Protein AF-A0A498JLE8-F1 (afdb_monomer_lite)

Foldseek 3Di:
DPPDPPLDPPDPPDDDDDDDLPVLVVVLVSQVVVLVSLQPPPDPVSRDDVVVSVVSNVVSVCSNVVVDDPPPDD

Secondary structure (DSSP, 8-state):
----S------------S--HHHHHHHHHHHHHHHHHHH--SSTTTSPPHHHHHHHHHHHHHHHTTSS------

pLDDT: mean 77.01, std 19.5, range [35.75, 97.62]

Structure (mmCIF, N/CA/C/O backbone):
data_AF-A0A498JLE8-F1
#
_entry.id   AF-A0A498JLE8-F1
#
loop_
_atom_site.group_PDB
_atom_site.id
_atom_site.type_symbol
_atom_site.label_atom_id
_atom_site.label_alt_id
_atom_site.label_comp_id
_atom_site.label_asym_id
_atom_site.label_entity_id
_atom_site.label_seq_id
_atom_site.pdbx_PDB_ins_code
_atom_site.Cartn_x
_atom_site.Cartn_y
_atom_site.Cartn_z
_atom_site.occupancy
_atom_site.B_iso_or_equiv
_atom_site.auth_seq_id
_atom_site.auth_comp_id
_atom_site.auth_asym_id
_atom_site.auth_atom_id
_atom_site.pdbx_PDB_model_num
ATOM 1 N N . MET A 1 1 ? 14.101 10.109 -11.204 1.00 44.78 1 MET A N 1
ATOM 2 C CA . MET A 1 1 ? 13.407 10.419 -9.935 1.00 44.78 1 MET A CA 1
ATOM 3 C C . MET A 1 1 ? 13.801 9.310 -8.958 1.00 44.78 1 MET A C 1
ATOM 5 O O . MET A 1 1 ? 13.235 8.238 -9.039 1.00 44.78 1 MET A O 1
ATOM 9 N N . GLN A 1 2 ? 14.945 9.352 -8.274 1.00 50.19 2 GLN A N 1
ATOM 10 C CA . GLN A 1 2 ? 15.075 9.923 -6.918 1.00 50.19 2 GLN A CA 1
ATOM 11 C C . GLN A 1 2 ? 14.037 9.410 -5.886 1.00 50.19 2 GLN A C 1
ATOM 13 O O . GLN A 1 2 ? 13.862 10.019 -4.838 1.00 50.19 2 GLN A O 1
ATOM 18 N N . GLN A 1 3 ? 13.316 8.322 -6.174 1.00 56.47 3 GLN A N 1
ATOM 19 C CA . GLN A 1 3 ? 12.218 7.827 -5.343 1.00 56.47 3 GLN A CA 1
ATOM 20 C C . GLN A 1 3 ? 12.749 7.278 -4.014 1.00 56.47 3 GLN A C 1
ATOM 22 O O . GLN A 1 3 ? 13.145 6.119 -3.971 1.00 56.47 3 GLN A O 1
ATOM 27 N N . LEU A 1 4 ? 12.758 8.135 -2.982 1.00 51.25 4 LEU A N 1
ATOM 28 C CA . LEU A 1 4 ? 12.735 7.860 -1.530 1.00 51.25 4 LEU A CA 1
ATOM 29 C C . LEU A 1 4 ? 13.716 8.753 -0.735 1.00 51.25 4 LEU A C 1
ATOM 31 O O . LEU A 1 4 ? 14.535 8.239 0.019 1.00 51.25 4 LEU A O 1
ATOM 35 N N . LEU A 1 5 ? 13.645 10.086 -0.861 1.00 47.78 5 LEU A N 1
ATOM 36 C CA . LEU A 1 5 ? 14.288 10.972 0.133 1.00 47.78 5 LEU A CA 1
ATOM 37 C C . LEU A 1 5 ? 13.303 11.609 1.130 1.00 47.78 5 LEU A C 1
ATOM 39 O O . LEU A 1 5 ? 13.736 12.090 2.165 1.00 47.78 5 LEU A O 1
ATOM 43 N N . GLU A 1 6 ? 11.987 11.560 0.909 1.00 51.06 6 GLU A N 1
ATOM 44 C CA . GLU A 1 6 ? 11.034 12.296 1.763 1.00 51.06 6 GLU A CA 1
ATOM 45 C C . GLU A 1 6 ? 9.879 11.430 2.283 1.00 51.06 6 GLU A C 1
ATOM 47 O O . GLU A 1 6 ? 8.717 11.816 2.228 1.00 51.06 6 GLU A O 1
ATOM 52 N N . VAL A 1 7 ? 10.170 10.245 2.823 1.00 56.19 7 VAL A N 1
ATOM 53 C CA . VAL A 1 7 ? 9.243 9.630 3.795 1.00 56.19 7 VAL A CA 1
ATO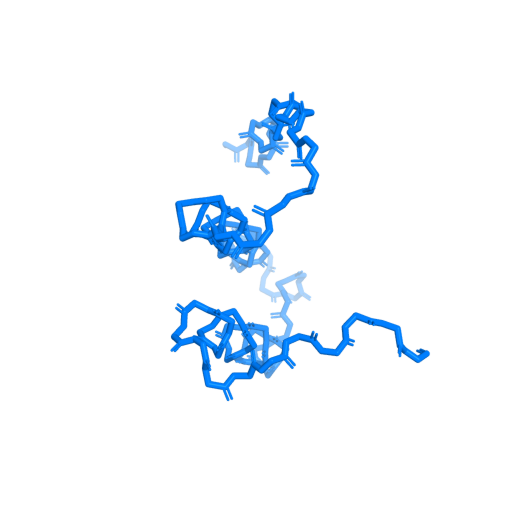M 54 C C . VAL A 1 7 ? 9.891 9.701 5.170 1.00 56.19 7 VAL A C 1
ATOM 56 O O . VAL A 1 7 ? 10.143 8.691 5.820 1.00 56.19 7 VAL A O 1
ATOM 59 N N . ALA A 1 8 ? 10.245 10.918 5.584 1.00 48.03 8 ALA A N 1
ATOM 60 C CA . ALA A 1 8 ? 10.605 11.189 6.963 1.00 48.03 8 ALA A CA 1
ATOM 61 C C . ALA A 1 8 ? 9.298 11.362 7.749 1.00 48.03 8 ALA A C 1
ATOM 63 O O . ALA A 1 8 ? 8.587 12.345 7.521 1.00 48.03 8 ALA A O 1
ATOM 64 N N . PRO A 1 9 ? 8.945 10.457 8.679 1.00 52.47 9 PRO A N 1
ATOM 65 C CA . PRO A 1 9 ? 7.928 10.789 9.649 1.00 52.47 9 PRO A CA 1
ATOM 66 C C . PRO A 1 9 ? 8.583 11.810 10.576 1.00 52.47 9 PRO A C 1
ATOM 68 O O . PRO A 1 9 ? 9.438 11.473 11.398 1.00 52.47 9 PRO A O 1
ATOM 71 N N . ALA A 1 10 ? 8.240 13.085 10.402 1.00 52.34 10 ALA A N 1
ATOM 72 C CA . ALA A 1 10 ? 8.569 14.089 11.395 1.00 52.34 10 ALA A CA 1
ATOM 73 C C . ALA A 1 10 ? 8.015 13.583 12.731 1.00 52.34 10 ALA A C 1
ATOM 75 O O . ALA A 1 10 ? 6.818 13.323 12.860 1.00 52.34 10 ALA A O 1
ATOM 76 N N . ALA A 1 11 ? 8.921 13.352 13.679 1.00 52.81 11 ALA A N 1
ATOM 77 C CA . ALA A 1 11 ? 8.657 12.761 14.974 1.00 52.81 11 ALA A CA 1
ATOM 78 C C . ALA A 1 11 ? 7.455 13.422 15.663 1.00 52.81 11 ALA A C 1
ATOM 80 O O . ALA A 1 11 ? 7.596 14.443 16.336 1.00 52.81 11 ALA A O 1
ATOM 81 N N . LEU A 1 12 ? 6.272 12.814 15.564 1.00 51.50 12 LEU A N 1
ATOM 82 C CA . LEU A 1 12 ? 5.159 13.188 16.418 1.00 51.50 12 LEU A CA 1
ATOM 83 C C . LEU A 1 12 ? 5.294 12.411 17.724 1.00 51.50 12 LEU A C 1
ATOM 85 O O . LEU A 1 12 ? 4.694 11.360 17.944 1.00 51.50 12 LEU A O 1
ATOM 89 N N . ARG A 1 13 ? 6.146 12.937 18.605 1.00 62.34 13 ARG A N 1
ATOM 90 C CA . ARG A 1 13 ? 6.265 12.492 19.993 1.00 62.34 13 ARG A CA 1
ATOM 91 C C . ARG A 1 13 ? 4.962 12.836 20.728 1.00 62.34 13 ARG A C 1
ATOM 93 O O . ARG A 1 13 ? 4.864 13.868 21.381 1.00 62.34 13 ARG A O 1
ATOM 100 N N . GLY A 1 14 ? 3.955 11.975 20.600 1.00 46.59 14 GLY A N 1
ATOM 101 C CA . GLY A 1 14 ? 2.635 12.109 21.217 1.00 46.59 14 GLY A CA 1
ATOM 102 C C . GLY A 1 14 ? 2.336 10.942 22.154 1.00 46.59 14 GLY A C 1
ATOM 103 O O . GLY A 1 14 ? 2.077 9.823 21.718 1.00 46.59 14 GLY A O 1
ATOM 104 N N . ARG A 1 15 ? 2.396 11.225 23.456 1.00 59.53 15 ARG A N 1
ATOM 105 C CA . ARG A 1 15 ? 2.134 10.320 24.584 1.00 59.53 15 ARG A CA 1
ATOM 106 C C . ARG A 1 15 ? 0.792 9.581 24.444 1.00 59.53 15 ARG A C 1
ATOM 108 O O . ARG A 1 15 ? -0.185 10.115 23.931 1.00 59.53 15 ARG A O 1
ATOM 115 N N . THR A 1 16 ? 0.769 8.334 24.898 1.00 70.44 16 THR A N 1
ATOM 116 C CA . THR A 1 16 ? -0.360 7.400 24.841 1.00 70.44 16 THR A CA 1
ATOM 117 C C . THR A 1 16 ? -1.520 7.815 25.758 1.00 70.44 16 THR A C 1
ATOM 119 O O . THR A 1 16 ? -1.351 7.888 26.970 1.00 70.44 16 THR A O 1
ATOM 122 N N . SER A 1 17 ? -2.722 8.014 25.199 1.00 61.06 17 SER A N 1
ATOM 123 C CA . SER A 1 17 ? -3.997 7.848 25.922 1.00 61.06 17 SER A CA 1
ATOM 124 C C . SER A 1 17 ? -5.198 7.670 24.967 1.00 61.06 17 SER A C 1
ATOM 126 O O . SER A 1 17 ? -5.720 8.598 24.362 1.00 61.06 17 SER A O 1
ATOM 128 N N . SER A 1 18 ? -5.600 6.406 24.818 1.00 67.69 18 SER A N 1
ATOM 129 C CA . SER A 1 18 ? -6.965 5.862 24.673 1.00 67.69 18 SER A CA 1
ATOM 130 C C . SER A 1 18 ? 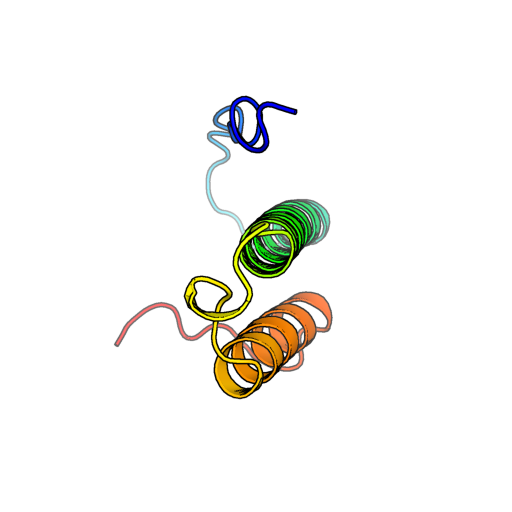-8.019 6.407 23.681 1.00 67.69 18 SER A C 1
ATOM 132 O O . SER A 1 18 ? -9.123 5.872 23.675 1.00 67.69 18 SER A O 1
ATOM 134 N N . SER A 1 19 ? -7.748 7.365 22.793 1.00 62.47 19 SER A N 1
ATOM 135 C CA . SER A 1 19 ? -8.684 7.702 2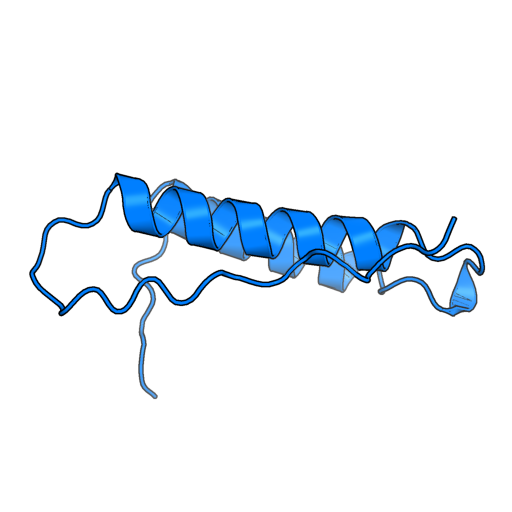1.696 1.00 62.47 19 SER A CA 1
ATOM 136 C C . SER A 1 19 ? -7.938 8.253 20.475 1.00 62.47 19 SER A C 1
ATOM 138 O O . SER A 1 19 ? -7.872 9.457 20.244 1.00 62.47 19 SER A O 1
ATOM 140 N N . LYS A 1 20 ? -7.296 7.363 19.705 1.00 56.22 20 LYS A N 1
ATOM 141 C CA . LYS A 1 20 ? -6.402 7.700 18.579 1.00 56.22 20 LYS A CA 1
ATOM 142 C C . LYS A 1 20 ? -7.059 7.419 17.219 1.00 56.22 20 LYS A C 1
ATOM 144 O O . LYS A 1 20 ? -6.676 6.481 16.535 1.00 56.22 20 LYS A O 1
ATOM 149 N N . GLY A 1 21 ? -8.052 8.208 16.814 1.00 61.25 21 GLY A N 1
ATOM 150 C CA . GLY A 1 21 ? -8.600 8.131 15.448 1.00 61.25 21 GLY A CA 1
ATOM 151 C C . GLY A 1 21 ? -7.621 8.680 14.391 1.00 61.25 21 GLY A C 1
ATOM 152 O O . GLY A 1 21 ? -7.152 7.918 13.550 1.00 61.25 21 GLY A O 1
ATOM 153 N N . PRO A 1 22 ? -7.229 9.969 14.462 1.00 62.03 22 PRO A N 1
ATOM 154 C CA . PRO A 1 22 ? -6.428 10.618 13.415 1.00 62.03 22 PRO A CA 1
ATOM 155 C C . PRO A 1 22 ? -4.985 10.106 13.304 1.00 62.03 22 PRO A C 1
ATOM 157 O O . PRO A 1 22 ? -4.461 9.972 12.203 1.00 62.03 22 PRO A O 1
ATOM 160 N N . LEU A 1 23 ? -4.345 9.784 14.437 1.00 66.12 23 LEU A N 1
ATOM 161 C CA . LEU A 1 23 ? -2.959 9.294 14.462 1.00 66.12 23 LEU A CA 1
ATOM 162 C C . LEU A 1 23 ? -2.813 7.938 13.759 1.00 66.12 23 LEU A C 1
ATOM 164 O O . LEU A 1 23 ? -1.870 7.756 12.996 1.00 66.12 23 LEU A O 1
ATOM 168 N N . ARG A 1 24 ? -3.794 7.039 13.929 1.00 81.25 24 ARG A N 1
ATOM 169 C CA . ARG A 1 24 ? -3.796 5.738 13.245 1.00 81.25 24 ARG A CA 1
ATOM 170 C C . ARG A 1 24 ? -3.968 5.868 11.735 1.00 81.25 24 ARG A C 1
ATOM 172 O O . ARG A 1 24 ? -3.390 5.086 10.992 1.00 81.25 24 ARG A O 1
ATOM 179 N N . VAL A 1 25 ? -4.728 6.863 11.269 1.00 87.38 25 VAL A N 1
ATOM 180 C CA . VAL A 1 25 ? -4.880 7.122 9.828 1.00 87.38 25 VAL A CA 1
ATOM 181 C C . VAL A 1 25 ? -3.548 7.558 9.217 1.00 87.38 25 VAL A C 1
ATOM 183 O O . VAL A 1 25 ? -3.170 7.037 8.174 1.00 87.38 25 VAL A O 1
ATOM 186 N N . VAL A 1 26 ? -2.805 8.457 9.872 1.00 89.69 26 VAL A N 1
ATOM 187 C CA . VAL A 1 26 ? -1.492 8.919 9.381 1.00 89.69 26 VAL A CA 1
ATOM 188 C C . VAL A 1 26 ? -0.471 7.778 9.323 1.00 89.69 26 VAL A C 1
ATOM 190 O O . VAL A 1 26 ? 0.247 7.654 8.331 1.00 89.69 26 VAL A O 1
ATOM 193 N N . GLU A 1 27 ? -0.429 6.921 10.345 1.00 89.19 27 GLU A N 1
ATOM 194 C CA . GLU A 1 27 ? 0.428 5.725 10.365 1.00 89.19 27 GLU A CA 1
ATOM 195 C C . GLU A 1 27 ? 0.090 4.787 9.197 1.00 89.19 27 GLU A C 1
ATOM 197 O O . GLU A 1 27 ? 0.961 4.440 8.403 1.00 89.19 27 GLU A O 1
ATOM 202 N N . CYS A 1 28 ? -1.194 4.486 8.995 1.00 93.12 28 CYS A N 1
ATOM 203 C CA . CYS A 1 28 ? -1.633 3.626 7.899 1.00 93.12 28 CYS A CA 1
ATOM 204 C C . CYS A 1 28 ? -1.347 4.223 6.513 1.00 93.12 28 CYS A C 1
ATOM 206 O O . CYS A 1 28 ? -0.959 3.499 5.599 1.00 93.12 28 CYS A O 1
ATOM 208 N N . LEU A 1 29 ? -1.508 5.539 6.335 1.00 93.75 29 LEU A N 1
ATOM 209 C CA . LEU A 1 29 ? -1.142 6.219 5.088 1.00 93.75 29 LEU A CA 1
ATOM 210 C C . LEU A 1 29 ? 0.368 6.164 4.835 1.00 93.75 29 LEU A C 1
ATOM 212 O O . LEU A 1 29 ? 0.792 5.989 3.692 1.00 93.75 29 LEU A O 1
ATOM 216 N N . THR A 1 30 ? 1.170 6.269 5.895 1.00 94.06 30 THR A N 1
ATOM 217 C CA . THR A 1 30 ? 2.625 6.106 5.814 1.00 94.06 30 THR A CA 1
ATOM 218 C C . THR A 1 30 ? 2.975 4.693 5.350 1.00 94.06 30 THR A C 1
ATOM 220 O O . THR A 1 30 ? 3.762 4.535 4.418 1.00 94.06 30 THR A O 1
ATOM 223 N N . ASP A 1 31 ? 2.346 3.664 5.917 1.00 94.12 31 ASP A N 1
ATOM 224 C CA . ASP A 1 31 ? 2.571 2.276 5.506 1.00 94.12 31 ASP A CA 1
ATOM 225 C C . ASP A 1 31 ? 2.118 2.011 4.062 1.00 94.12 31 ASP A C 1
ATOM 227 O O . ASP A 1 31 ? 2.862 1.402 3.291 1.00 94.12 31 ASP A O 1
ATOM 231 N N . ILE A 1 32 ? 0.962 2.545 3.644 1.00 95.62 32 ILE A N 1
ATOM 232 C CA . ILE A 1 32 ? 0.494 2.471 2.246 1.00 95.62 32 ILE A CA 1
ATOM 233 C C . ILE A 1 32 ? 1.520 3.100 1.301 1.00 95.62 32 ILE A C 1
ATOM 235 O O . ILE A 1 32 ? 1.849 2.510 0.270 1.00 95.62 32 ILE A O 1
ATOM 239 N N . ALA A 1 33 ? 2.061 4.271 1.646 1.00 96.19 33 ALA A N 1
ATOM 240 C CA . ALA A 1 33 ? 3.083 4.926 0.838 1.00 96.19 33 ALA A CA 1
ATOM 241 C C . ALA A 1 33 ? 4.349 4.061 0.722 1.00 96.19 33 ALA A C 1
ATOM 243 O O . ALA A 1 33 ? 4.899 3.923 -0.371 1.00 96.19 33 ALA A O 1
ATOM 244 N N . ARG A 1 34 ? 4.782 3.412 1.812 1.00 95.56 34 ARG A N 1
ATOM 245 C CA . ARG A 1 34 ? 5.938 2.496 1.802 1.00 95.56 34 ARG A CA 1
ATOM 246 C C . ARG A 1 34 ? 5.700 1.285 0.897 1.00 95.56 34 ARG A C 1
ATOM 248 O O . ARG A 1 34 ? 6.589 0.935 0.119 1.00 95.56 34 ARG A O 1
ATOM 255 N N . VAL A 1 35 ? 4.504 0.691 0.934 1.00 96.25 35 VAL A N 1
ATOM 256 C CA . VAL A 1 35 ? 4.103 -0.377 -0.001 1.00 96.25 35 VAL A CA 1
ATOM 257 C C . VAL A 1 35 ? 4.133 0.131 -1.447 1.00 96.25 35 VAL A C 1
ATOM 259 O O . VAL A 1 35 ? 4.703 -0.527 -2.319 1.00 96.25 35 VAL A O 1
ATOM 262 N N . GLY A 1 36 ? 3.584 1.322 -1.704 1.00 94.62 36 GLY A N 1
ATOM 263 C CA . GLY A 1 36 ? 3.567 1.950 -3.028 1.00 94.62 36 GLY A CA 1
ATOM 264 C C . GLY A 1 36 ? 4.965 2.203 -3.600 1.00 94.62 36 GLY A C 1
ATOM 265 O O . GLY A 1 36 ? 5.212 1.908 -4.772 1.00 94.62 36 GLY A O 1
ATOM 266 N N . VAL A 1 37 ? 5.910 2.665 -2.774 1.00 93.81 37 VAL A N 1
ATOM 267 C CA . VAL A 1 37 ? 7.321 2.815 -3.169 1.00 93.81 37 VAL A CA 1
ATOM 268 C C . VAL A 1 37 ? 7.930 1.460 -3.534 1.00 93.81 37 VAL A C 1
ATOM 270 O O . VAL A 1 37 ? 8.533 1.332 -4.597 1.00 93.81 37 VAL A O 1
ATOM 273 N N . ALA A 1 38 ? 7.718 0.424 -2.715 1.00 93.38 38 ALA A N 1
ATOM 274 C CA . ALA A 1 38 ? 8.228 -0.922 -2.991 1.00 93.38 38 ALA A CA 1
ATOM 275 C C . ALA A 1 38 ? 7.633 -1.557 -4.268 1.00 93.38 38 ALA A C 1
ATOM 277 O O . ALA A 1 38 ? 8.260 -2.418 -4.886 1.00 93.38 38 ALA A O 1
ATOM 278 N N . CYS A 1 39 ? 6.441 -1.127 -4.689 1.00 95.50 39 CYS A N 1
ATOM 279 C CA . CYS A 1 39 ? 5.830 -1.537 -5.958 1.00 95.50 39 CYS A CA 1
ATOM 280 C C . CYS A 1 39 ? 6.348 -0.732 -7.164 1.00 95.50 39 CYS A C 1
ATOM 282 O O . CYS A 1 39 ? 6.279 -1.208 -8.297 1.00 95.50 39 CYS A O 1
ATOM 284 N N . SER A 1 40 ? 6.869 0.476 -6.934 1.00 93.56 40 SER A N 1
ATOM 285 C CA . SER A 1 40 ? 7.288 1.421 -7.982 1.00 93.56 40 SER A CA 1
ATOM 286 C C . SER A 1 40 ? 8.747 1.256 -8.418 1.00 93.56 40 SER A C 1
ATOM 288 O O . SER A 1 40 ? 9.232 2.012 -9.262 1.00 93.56 40 SER A O 1
ATOM 290 N N . VAL A 1 41 ? 9.451 0.252 -7.885 1.00 91.62 41 VAL A N 1
ATOM 291 C CA . VAL A 1 41 ? 10.830 -0.067 -8.272 1.00 91.62 41 VAL A CA 1
ATOM 292 C C . VAL A 1 41 ? 10.886 -0.358 -9.780 1.00 91.62 41 VAL A C 1
ATOM 294 O O . VAL A 1 41 ? 10.037 -1.067 -10.332 1.00 91.62 41 VAL A O 1
ATOM 297 N N . ALA A 1 42 ? 11.864 0.225 -10.479 1.00 92.31 42 ALA A N 1
ATOM 298 C CA . ALA A 1 42 ? 11.931 0.184 -11.944 1.00 92.31 42 ALA A CA 1
ATOM 299 C C . ALA A 1 42 ? 12.086 -1.246 -12.493 1.00 92.31 42 ALA A C 1
ATOM 301 O O . ALA A 1 42 ? 11.510 -1.599 -13.520 1.00 92.31 42 ALA A O 1
ATOM 302 N N . THR A 1 43 ? 12.833 -2.071 -11.775 1.00 90.69 43 THR A N 1
ATOM 303 C CA . THR A 1 43 ? 13.195 -3.456 -12.075 1.00 90.69 43 THR A CA 1
ATOM 304 C C . THR A 1 43 ? 12.113 -4.415 -11.556 1.00 90.69 43 THR A C 1
ATOM 306 O O . THR A 1 43 ? 11.946 -4.566 -10.346 1.00 90.69 43 THR A O 1
ATOM 309 N N . PRO A 1 44 ? 11.381 -5.140 -12.429 1.00 89.50 44 PRO A N 1
ATOM 310 C CA . PRO A 1 44 ? 10.300 -6.029 -11.989 1.00 89.50 44 PRO A CA 1
ATOM 311 C C . PRO A 1 44 ? 10.742 -7.116 -11.003 1.00 89.50 44 PRO A C 1
ATOM 313 O O . PRO A 1 44 ? 9.963 -7.506 -10.145 1.00 89.50 44 PRO A O 1
ATOM 316 N N . ARG A 1 45 ? 11.994 -7.585 -11.113 1.00 91.94 45 ARG A N 1
ATOM 317 C CA . ARG A 1 45 ? 12.571 -8.616 -10.235 1.00 91.94 45 ARG A CA 1
ATOM 318 C C . ARG A 1 45 ? 12.867 -8.129 -8.815 1.00 91.94 45 ARG A C 1
ATOM 320 O O . ARG A 1 45 ? 12.986 -8.957 -7.925 1.00 91.94 45 ARG A O 1
ATOM 327 N N . GLU A 1 46 ? 13.018 -6.823 -8.620 1.00 90.81 46 GLU A N 1
ATOM 328 C CA . GLU A 1 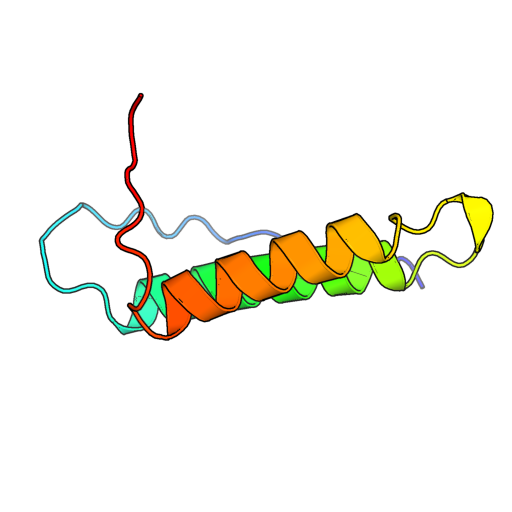46 ? 13.317 -6.226 -7.310 1.00 90.81 46 GLU A CA 1
ATOM 329 C C . GLU A 1 46 ? 12.061 -5.659 -6.644 1.00 90.81 46 GLU A C 1
ATOM 331 O O . GLU A 1 46 ? 12.096 -5.261 -5.480 1.00 90.81 46 GLU A O 1
ATOM 336 N N . ARG A 1 47 ? 10.933 -5.630 -7.367 1.00 92.44 47 ARG A N 1
ATOM 337 C CA . ARG A 1 47 ? 9.643 -5.310 -6.765 1.00 92.44 47 ARG A CA 1
ATOM 338 C C . ARG A 1 47 ? 9.295 -6.372 -5.741 1.00 92.44 47 ARG A C 1
ATOM 340 O O . ARG A 1 47 ? 9.569 -7.560 -5.908 1.00 92.44 47 ARG A O 1
ATOM 347 N N . LYS A 1 48 ? 8.634 -5.916 -4.687 1.00 94.25 48 LYS A N 1
ATOM 348 C CA . LYS A 1 48 ? 8.068 -6.792 -3.672 1.00 94.25 48 LYS A CA 1
ATOM 349 C C . LYS A 1 48 ? 7.125 -7.814 -4.309 1.00 94.25 48 LYS A C 1
ATOM 351 O O . LYS A 1 48 ? 6.364 -7.474 -5.213 1.00 94.25 48 LYS A O 1
ATOM 356 N N . ASP A 1 49 ? 7.155 -9.044 -3.803 1.00 95.75 49 ASP A N 1
ATOM 357 C CA . ASP A 1 49 ? 6.217 -10.081 -4.225 1.00 95.75 49 ASP A CA 1
ATOM 358 C C . ASP A 1 49 ? 4.761 -9.628 -4.009 1.00 95.75 49 ASP A C 1
ATOM 360 O O . ASP A 1 49 ? 4.416 -9.074 -2.960 1.00 95.75 49 ASP A O 1
ATOM 364 N N . MET A 1 50 ? 3.898 -9.859 -5.000 1.00 95.12 50 MET A N 1
ATOM 365 C CA . MET A 1 50 ? 2.525 -9.353 -4.965 1.00 95.12 50 MET A CA 1
ATOM 366 C C . MET A 1 50 ? 1.670 -10.009 -3.876 1.00 95.12 50 MET A C 1
ATOM 368 O O . MET A 1 50 ? 0.757 -9.361 -3.366 1.00 95.12 50 MET A O 1
ATOM 372 N N . SER A 1 51 ? 1.965 -11.247 -3.469 1.00 97.12 51 SER A N 1
ATOM 373 C CA . SER A 1 51 ? 1.275 -11.868 -2.333 1.00 97.12 51 SER A CA 1
ATOM 374 C C . SER A 1 51 ? 1.614 -11.154 -1.020 1.00 97.12 51 SER A C 1
ATOM 376 O O . SER A 1 51 ? 0.716 -10.893 -0.217 1.00 97.12 51 SER A O 1
ATOM 378 N N . ASN A 1 52 ? 2.865 -10.710 -0.857 1.00 96.19 52 ASN A N 1
ATOM 379 C CA . ASN A 1 52 ? 3.285 -9.892 0.283 1.00 96.19 52 ASN A CA 1
ATOM 380 C C . ASN A 1 52 ? 2.630 -8.505 0.257 1.00 96.19 52 ASN A C 1
ATOM 382 O O . ASN A 1 52 ? 2.199 -8.012 1.296 1.00 96.19 52 ASN A O 1
ATOM 386 N N . VAL A 1 53 ? 2.502 -7.890 -0.924 1.00 96.88 53 VAL A N 1
ATOM 387 C CA . VAL A 1 53 ? 1.780 -6.615 -1.091 1.00 96.88 53 VAL A CA 1
ATOM 388 C C . VAL A 1 53 ? 0.322 -6.751 -0.643 1.00 96.88 53 VAL A C 1
ATOM 390 O O . VAL A 1 53 ? -0.166 -5.926 0.129 1.00 96.88 53 VAL A O 1
ATOM 393 N N . VAL A 1 54 ? -0.375 -7.808 -1.076 1.00 97.62 54 VAL A N 1
ATOM 394 C CA . VAL A 1 54 ? -1.771 -8.066 -0.681 1.00 97.62 54 VAL A CA 1
ATOM 395 C C . VAL A 1 54 ? -1.892 -8.322 0.822 1.00 97.62 54 VAL A C 1
ATOM 397 O O . VAL A 1 54 ? -2.823 -7.810 1.451 1.00 97.62 54 VAL A O 1
ATOM 400 N N . ALA A 1 55 ? -0.961 -9.078 1.408 1.00 97.00 55 ALA A N 1
ATOM 401 C CA . ALA A 1 55 ? -0.938 -9.341 2.843 1.00 97.00 55 ALA A CA 1
ATOM 402 C C . ALA A 1 55 ? -0.782 -8.042 3.654 1.00 97.00 55 ALA A C 1
ATOM 404 O O . ALA A 1 55 ? -1.558 -7.797 4.578 1.00 97.00 55 ALA A O 1
ATOM 405 N N . GLU A 1 56 ? 0.154 -7.171 3.271 1.00 96.75 56 GLU A N 1
ATOM 406 C CA . GLU A 1 56 ? 0.393 -5.894 3.954 1.00 96.75 56 GLU A CA 1
ATOM 407 C C . GLU A 1 56 ? -0.783 -4.930 3.819 1.00 96.75 56 GLU A C 1
ATOM 409 O O . GLU A 1 56 ? -1.253 -4.392 4.820 1.00 96.75 56 GLU A O 1
ATOM 414 N N . LEU A 1 57 ? -1.328 -4.760 2.612 1.00 96.75 57 LEU A N 1
ATOM 415 C CA . LEU A 1 57 ? -2.494 -3.897 2.403 1.00 96.75 57 LEU A CA 1
ATOM 416 C C . LEU A 1 57 ? -3.732 -4.404 3.153 1.00 96.75 57 LEU A C 1
ATOM 418 O O . LEU A 1 57 ? -4.516 -3.598 3.655 1.00 96.75 57 LEU A O 1
ATOM 422 N N . SER A 1 58 ? -3.902 -5.725 3.268 1.00 95.75 58 SER A N 1
ATOM 423 C CA . SER A 1 58 ? -4.992 -6.314 4.054 1.00 95.75 58 SER A CA 1
ATOM 424 C C . SER A 1 58 ? -4.844 -5.995 5.540 1.00 95.75 58 SER A C 1
ATOM 426 O O . SER A 1 58 ? -5.819 -5.592 6.167 1.00 95.75 58 SER A O 1
ATOM 428 N N . LEU A 1 59 ? -3.630 -6.093 6.087 1.00 93.31 59 LEU A N 1
ATOM 429 C CA . LEU A 1 59 ? -3.356 -5.722 7.477 1.00 93.31 59 LEU A CA 1
ATOM 430 C C . LEU A 1 59 ? -3.605 -4.231 7.728 1.00 93.31 59 LEU A C 1
ATOM 432 O O . LEU A 1 59 ? -4.281 -3.887 8.695 1.00 93.31 59 LEU A O 1
ATOM 436 N N . ILE A 1 60 ? -3.123 -3.354 6.843 1.00 93.75 60 ILE A N 1
ATOM 437 C CA . ILE A 1 60 ? -3.336 -1.905 6.968 1.00 93.75 60 ILE A CA 1
ATOM 438 C C . ILE A 1 60 ? -4.833 -1.578 6.929 1.00 93.75 60 ILE A C 1
ATOM 440 O O . ILE A 1 60 ? -5.322 -0.812 7.759 1.00 93.75 60 ILE A O 1
ATOM 444 N N . ARG A 1 61 ? -5.590 -2.194 6.010 1.00 92.88 61 ARG A N 1
ATOM 445 C CA . ARG A 1 61 ? -7.052 -2.054 5.955 1.00 92.88 61 ARG A CA 1
ATOM 446 C C . ARG A 1 61 ? -7.696 -2.499 7.263 1.00 92.88 61 ARG A C 1
ATOM 448 O O . ARG A 1 61 ? -8.577 -1.801 7.763 1.00 92.88 61 ARG A O 1
ATOM 455 N N . ASP A 1 62 ? -7.289 -3.637 7.812 1.00 89.81 62 ASP A N 1
ATOM 456 C CA . ASP A 1 62 ? -7.901 -4.172 9.025 1.00 89.81 62 ASP A CA 1
ATOM 457 C C . ASP A 1 62 ? -7.630 -3.272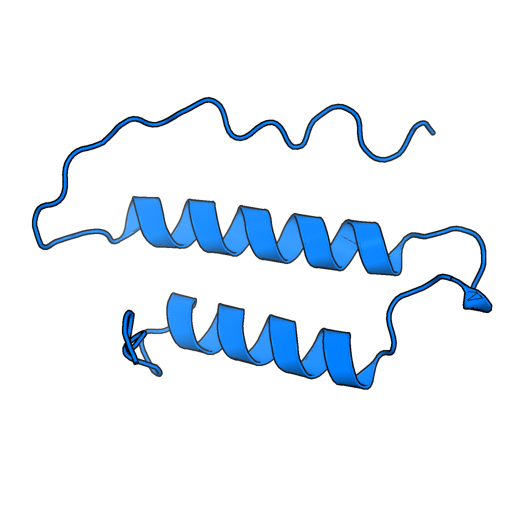 10.249 1.00 89.81 62 ASP A C 1
ATOM 459 O O . ASP A 1 62 ? -8.505 -3.095 11.098 1.00 89.81 62 ASP A O 1
ATOM 463 N N . VAL A 1 63 ? -6.456 -2.630 10.307 1.00 87.94 63 VAL A N 1
ATOM 464 C CA . VAL A 1 63 ? -6.118 -1.614 11.322 1.00 87.94 63 VAL A CA 1
ATOM 465 C C . VAL A 1 63 ? -6.913 -0.320 11.107 1.00 87.94 63 VAL A C 1
ATOM 467 O O . VAL A 1 63 ? -7.486 0.214 12.060 1.00 87.94 63 VAL A O 1
ATOM 470 N N . LEU A 1 64 ? -7.000 0.171 9.864 1.00 87.69 64 LEU A N 1
ATOM 471 C CA . LEU A 1 64 ? -7.760 1.376 9.503 1.00 87.69 64 LEU A CA 1
ATOM 472 C C . LEU A 1 64 ? -9.247 1.248 9.835 1.00 87.69 64 LEU A C 1
ATOM 474 O O . LEU A 1 64 ? -9.856 2.177 10.360 1.00 87.69 64 LEU A O 1
ATOM 478 N N . THR A 1 65 ? -9.827 0.092 9.519 1.00 86.56 65 THR A N 1
ATOM 479 C CA . THR A 1 65 ? -11.253 -0.198 9.721 1.00 86.56 65 THR A CA 1
ATOM 480 C C . THR A 1 65 ? -11.564 -0.691 11.134 1.00 86.56 65 THR A C 1
ATOM 482 O O . THR A 1 65 ? -12.732 -0.829 11.488 1.00 86.56 65 THR A O 1
ATOM 485 N N . GLY A 1 66 ? -10.539 -0.928 11.961 1.00 79.69 66 GLY A N 1
ATOM 486 C CA . GLY A 1 66 ? -10.692 -1.434 13.324 1.00 79.69 66 GLY A CA 1
ATOM 487 C C . GLY A 1 66 ? -11.206 -2.874 13.395 1.00 79.69 66 GLY A C 1
ATOM 488 O O . GLY A 1 66 ? -11.685 -3.292 14.447 1.00 79.69 66 GLY A O 1
ATOM 489 N N . THR A 1 67 ? -11.127 -3.635 12.298 1.00 72.94 67 THR A N 1
ATOM 490 C CA . THR A 1 67 ? -11.554 -5.042 12.240 1.00 72.94 67 THR A CA 1
ATOM 491 C C . THR A 1 67 ? -10.514 -5.980 12.852 1.00 72.94 67 THR A C 1
ATOM 493 O O . THR A 1 67 ? -10.876 -7.037 13.369 1.00 72.94 67 THR A O 1
ATOM 496 N N . ARG A 1 68 ? -9.234 -5.577 12.888 1.00 60.97 68 ARG A N 1
ATOM 497 C CA . ARG A 1 68 ? -8.205 -6.191 13.739 1.00 60.97 68 ARG A CA 1
ATOM 498 C C . ARG A 1 68 ? -7.827 -5.248 14.873 1.00 60.97 68 ARG A C 1
ATOM 500 O O . ARG A 1 68 ? -7.277 -4.175 14.656 1.00 60.97 68 ARG A O 1
ATOM 507 N N . MET A 1 69 ? -8.038 -5.706 16.105 1.00 56.12 69 MET A N 1
ATOM 508 C CA . MET A 1 69 ? -7.303 -5.192 17.257 1.00 56.12 69 MET A CA 1
ATOM 509 C C . MET A 1 69 ? -5.840 -5.600 17.078 1.00 56.12 69 MET A C 1
ATOM 511 O O . MET A 1 69 ? -5.531 -6.794 17.122 1.00 56.12 69 MET A O 1
ATOM 515 N N . THR A 1 70 ? -4.945 -4.641 16.839 1.00 51.19 70 THR A N 1
ATOM 516 C CA . THR A 1 70 ? -3.500 -4.883 16.855 1.00 51.19 70 THR A CA 1
ATOM 517 C C . THR A 1 70 ? -3.148 -5.478 18.217 1.00 51.19 70 THR A C 1
ATOM 519 O O . THR A 1 70 ? -3.185 -4.788 19.234 1.00 51.19 70 THR A O 1
ATOM 522 N N . ARG A 1 71 ? -2.866 -6.785 18.271 1.00 52.91 71 ARG A N 1
ATOM 523 C CA . ARG A 1 71 ? -2.211 -7.385 19.435 1.00 52.91 71 ARG A CA 1
ATOM 524 C C . ARG A 1 71 ? -0.751 -6.978 19.350 1.00 52.91 71 ARG A C 1
ATOM 526 O O . ARG A 1 71 ? 0.080 -7.706 18.823 1.00 52.91 71 ARG A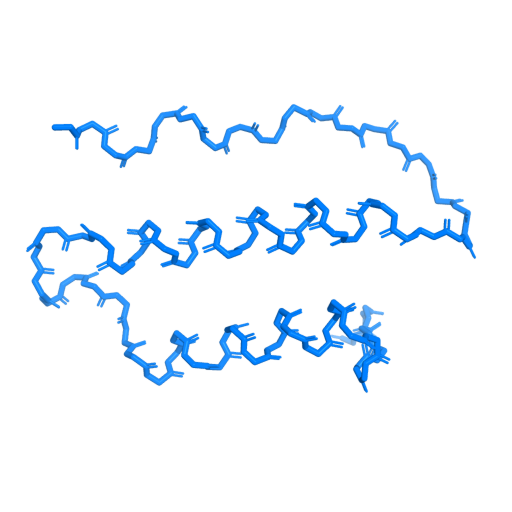 O 1
ATOM 533 N N . GLU A 1 72 ? -0.474 -5.762 19.787 1.00 50.12 72 GLU A N 1
ATOM 534 C CA . GLU A 1 72 ? 0.879 -5.359 20.124 1.00 50.12 72 GLU A CA 1
ATOM 535 C C . GLU A 1 72 ? 1.285 -6.225 21.329 1.00 50.12 72 GLU A C 1
ATOM 537 O O . GLU A 1 72 ? 0.626 -6.166 22.369 1.00 50.12 72 GLU A O 1
ATOM 542 N N . ASN A 1 73 ? 2.341 -7.030 21.160 1.00 40.78 73 ASN A N 1
ATOM 543 C CA . ASN A 1 73 ? 2.955 -7.975 22.112 1.00 40.78 73 ASN A CA 1
ATOM 544 C C . ASN A 1 73 ? 2.416 -9.423 22.108 1.00 40.78 73 ASN A C 1
ATOM 546 O O . ASN A 1 73 ? 1.504 -9.775 22.862 1.00 40.78 73 ASN A O 1
ATOM 550 N N . LEU A 1 74 ? 3.087 -10.288 21.339 1.00 35.75 74 LEU A N 1
ATOM 551 C CA . LEU A 1 74 ? 3.597 -11.564 21.851 1.00 35.75 74 LEU A CA 1
ATOM 552 C C . LEU A 1 74 ? 5.025 -11.772 21.337 1.00 35.75 74 LEU A C 1
ATOM 554 O O . LEU A 1 74 ? 5.229 -11.516 20.129 1.00 35.75 74 LEU A O 1
#

Sequence (74 aa):
MQQLLEVAPAALRGRTSSSKGPLRVVECLTDIARVGVACSVATPRERKDMSNVVAELSLIRDVLTGTRMTRENL

Radius of gyration: 14.55 Å; chains: 1; bounding box: 27×26×38 Å

Organism: Malus domestica (NCBI:txid3750)